Protein AF-A0A3B8JLQ3-F1 (afdb_monomer_lite)

pLDDT: mean 95.78, std 5.62, range [58.59, 98.88]

Foldseek 3Di:
DADEEEEAADQEEEEDENAADEYEYEGHHYAYEYEDEQRNAEYEYEQQDPDQHAYEYEYADPQQAPVQWAWEDDDPALKIKIDGPPGRYIYIFHNLRVDPRHRGTHQWYQGNVRDIDGSVRSVVRYD

Secondary structure (DSSP, 8-state):
--B--EEE--SS--EE---SB--EEE--SSS-EEEEETT-BEEEEE----SS---EEEEESTT--GGGEEEEE-TTSS-EEEEETT---EEEETTTTS--SSS-S--EEE-TTS-EEEHHHHHHTB-

Radius of gyration: 13.25 Å; chains: 1; bounding box: 32×30×27 Å

Structure (mmCIF, N/CA/C/O backbone):
data_AF-A0A3B8JLQ3-F1
#
_entry.id   AF-A0A3B8JLQ3-F1
#
loop_
_atom_site.group_PDB
_atom_site.id
_atom_site.type_symbol
_atom_site.label_atom_id
_atom_site.label_alt_id
_atom_site.label_comp_id
_atom_site.label_asym_id
_atom_site.label_entity_id
_atom_site.label_seq_id
_atom_site.pdbx_PDB_ins_code
_atom_site.Cartn_x
_atom_site.Cartn_y
_atom_site.Cartn_z
_atom_site.occupancy
_atom_site.B_iso_or_equiv
_atom_site.auth_seq_id
_atom_site.auth_comp_id
_atom_site.auth_asym_id
_atom_site.auth_atom_id
_atom_site.pdbx_PDB_model_num
ATOM 1 N N . ALA A 1 1 ? -16.615 -14.013 9.165 1.00 58.59 1 ALA A N 1
ATOM 2 C CA . ALA A 1 1 ? -15.764 -13.865 10.362 1.00 58.59 1 ALA A CA 1
ATOM 3 C C . ALA A 1 1 ? -14.479 -13.210 9.894 1.00 58.59 1 ALA A C 1
ATOM 5 O O . ALA A 1 1 ? -14.122 -13.478 8.756 1.00 58.59 1 ALA A O 1
ATOM 6 N N . ALA A 1 2 ? -13.862 -12.345 10.699 1.00 76.12 2 ALA A N 1
ATOM 7 C CA . ALA A 1 2 ? -12.547 -11.806 10.364 1.00 76.12 2 ALA A CA 1
ATOM 8 C C . ALA A 1 2 ? -11.505 -12.932 10.460 1.00 76.12 2 ALA A C 1
ATOM 10 O O . ALA A 1 2 ? -11.547 -13.699 11.431 1.00 76.12 2 ALA A O 1
ATOM 11 N N . THR A 1 3 ? -10.639 -13.053 9.463 1.00 89.62 3 THR A N 1
ATOM 12 C CA . THR A 1 3 ? -9.517 -13.999 9.416 1.00 89.62 3 THR A CA 1
ATOM 13 C C . THR A 1 3 ? -8.221 -13.212 9.279 1.00 89.62 3 THR A C 1
ATOM 15 O O . THR A 1 3 ? -8.238 -12.088 8.810 1.00 89.62 3 THR A O 1
ATOM 18 N N . ASN A 1 4 ? -7.121 -13.763 9.785 1.00 97.06 4 ASN A N 1
ATOM 19 C CA . ASN A 1 4 ? -5.801 -13.166 9.611 1.00 97.06 4 ASN A CA 1
ATOM 20 C C . ASN A 1 4 ? -5.031 -14.110 8.704 1.00 97.06 4 ASN A C 1
ATOM 22 O O . ASN A 1 4 ? -4.629 -15.195 9.141 1.00 97.06 4 ASN A O 1
ATOM 26 N N . ASP A 1 5 ? -4.892 -13.718 7.453 1.00 97.25 5 ASP A N 1
ATOM 27 C CA . ASP A 1 5 ? -4.420 -14.574 6.389 1.00 97.25 5 ASP A CA 1
ATOM 28 C C . ASP A 1 5 ? -2.997 -14.205 5.964 1.00 97.25 5 ASP A C 1
ATOM 30 O O . ASP A 1 5 ? -2.477 -13.110 6.181 1.00 97.25 5 ASP A O 1
ATOM 34 N N . THR A 1 6 ? -2.318 -15.185 5.379 1.00 97.69 6 THR A N 1
ATOM 35 C CA . THR A 1 6 ? -1.039 -14.989 4.701 1.00 97.69 6 THR A CA 1
ATOM 36 C C . THR A 1 6 ? -1.231 -15.443 3.270 1.00 97.69 6 THR A C 1
ATOM 38 O O . THR A 1 6 ? -1.421 -16.635 3.021 1.00 97.69 6 THR A O 1
ATOM 41 N N . LEU A 1 7 ? -1.209 -14.490 2.345 1.00 97.88 7 LEU A N 1
ATOM 42 C CA . LEU A 1 7 ? -1.354 -14.738 0.919 1.00 97.88 7 LEU A CA 1
ATOM 43 C C . LEU A 1 7 ? -0.028 -14.438 0.228 1.00 97.88 7 LEU A C 1
ATOM 45 O O . LEU A 1 7 ? 0.613 -13.423 0.490 1.00 97.88 7 LEU A O 1
ATOM 49 N N . THR A 1 8 ? 0.386 -15.342 -0.648 1.00 97.56 8 THR A N 1
ATOM 50 C CA . THR A 1 8 ? 1.569 -15.177 -1.489 1.00 97.56 8 THR A CA 1
ATOM 51 C C . THR A 1 8 ? 1.137 -15.414 -2.922 1.00 97.56 8 THR A C 1
ATOM 53 O O . THR A 1 8 ? 0.545 -16.460 -3.209 1.00 97.56 8 THR A O 1
ATOM 56 N N . GLY A 1 9 ? 1.387 -14.435 -3.783 1.00 96.19 9 GLY A N 1
ATOM 57 C CA . GLY A 1 9 ? 1.174 -14.549 -5.212 1.00 96.19 9 GLY A CA 1
ATOM 58 C C . GLY A 1 9 ? 2.244 -15.414 -5.868 1.00 96.19 9 GLY A C 1
ATOM 59 O O . GLY A 1 9 ? 2.828 -16.329 -5.271 1.00 96.19 9 GLY A O 1
ATOM 60 N N . THR A 1 10 ? 2.436 -15.186 -7.152 1.00 96.00 10 THR A N 1
ATOM 61 C CA . THR A 1 10 ? 3.166 -16.068 -8.049 1.00 96.00 10 THR A CA 1
ATOM 62 C C . THR A 1 10 ? 4.306 -15.311 -8.726 1.00 96.00 10 THR A C 1
ATOM 64 O O . THR A 1 10 ? 4.893 -14.400 -8.160 1.00 96.00 10 THR A O 1
ATOM 67 N N . SER A 1 11 ? 4.719 -15.762 -9.910 1.00 95.06 11 SER A N 1
ATOM 68 C CA . SER A 1 11 ? 5.646 -15.020 -10.770 1.00 95.06 11 SER A CA 1
ATOM 69 C C . SER A 1 11 ? 4.929 -14.345 -11.945 1.00 95.06 11 SER A C 1
ATOM 71 O O . SER A 1 11 ? 5.563 -13.996 -12.941 1.00 95.06 11 SER A O 1
ATOM 73 N N . ALA A 1 12 ? 3.600 -14.325 -11.912 1.00 96.19 12 ALA A N 1
ATOM 74 C CA . ALA A 1 12 ? 2.735 -13.657 -12.867 1.00 96.19 1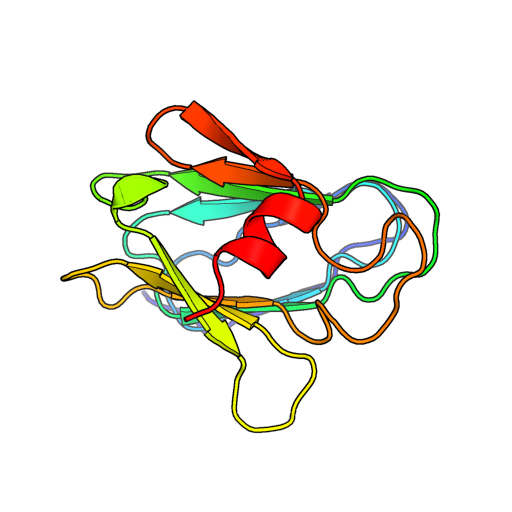2 ALA A CA 1
ATOM 75 C C . ALA A 1 12 ? 1.964 -12.564 -12.125 1.00 96.19 12 ALA A C 1
ATOM 77 O O . ALA A 1 12 ? 1.837 -12.641 -10.917 1.00 96.19 12 ALA A O 1
ATOM 78 N N . GLY A 1 13 ? 1.405 -11.597 -12.857 1.00 97.25 13 GLY A N 1
ATOM 79 C CA . GLY A 1 13 ? 0.602 -10.551 -12.227 1.00 97.25 13 GLY A CA 1
ATOM 80 C C . GLY A 1 13 ? -0.667 -11.109 -11.582 1.00 97.25 13 GLY A C 1
ATOM 81 O O . GLY A 1 13 ? -1.526 -11.674 -12.275 1.00 97.25 13 GLY A O 1
ATOM 82 N N . ASP A 1 14 ? -0.782 -10.921 -10.276 1.00 98.31 14 ASP A N 1
ATOM 83 C CA . ASP A 1 14 ? -1.847 -11.423 -9.428 1.00 98.31 14 ASP A CA 1
ATOM 84 C C . ASP A 1 14 ? -2.817 -10.314 -8.998 1.00 98.31 14 ASP A C 1
ATOM 86 O O . ASP A 1 14 ? -2.541 -9.116 -9.014 1.00 98.31 14 ASP A O 1
ATOM 90 N N . THR A 1 15 ? -4.032 -10.711 -8.620 1.00 98.44 15 THR A N 1
ATOM 91 C CA . THR A 1 15 ? -4.965 -9.827 -7.912 1.00 98.44 15 THR A CA 1
ATOM 92 C C . THR A 1 15 ? -5.177 -10.377 -6.516 1.00 98.44 15 THR A C 1
ATOM 94 O O . THR A 1 15 ? -5.764 -11.448 -6.357 1.00 98.44 15 THR A O 1
ATOM 97 N N . ILE A 1 16 ? -4.724 -9.631 -5.513 1.00 98.44 16 ILE A N 1
ATOM 98 C CA . ILE A 1 16 ? -4.649 -10.086 -4.127 1.00 98.44 16 ILE A CA 1
ATOM 99 C C . ILE A 1 16 ? -5.621 -9.272 -3.272 1.00 98.44 16 ILE A C 1
ATOM 101 O O . ILE A 1 16 ? -5.651 -8.039 -3.317 1.00 98.44 16 ILE A O 1
ATOM 105 N N . VAL A 1 17 ? -6.452 -9.981 -2.508 1.00 98.25 17 VAL A N 1
ATOM 106 C CA . VAL A 1 17 ? -7.446 -9.410 -1.592 1.00 98.25 17 VAL A CA 1
ATOM 107 C C . VAL A 1 17 ? -7.381 -10.207 -0.294 1.00 98.25 17 VAL A C 1
ATOM 109 O O . VAL A 1 17 ? -7.721 -11.389 -0.310 1.00 98.25 17 VAL A O 1
ATOM 112 N N . GLY A 1 18 ? -6.929 -9.580 0.795 1.00 97.50 18 GLY A N 1
ATOM 113 C CA . GLY A 1 18 ? -6.888 -10.204 2.125 1.00 97.50 18 GLY A CA 1
ATOM 114 C C . GLY A 1 18 ? -8.291 -10.415 2.692 1.00 97.50 18 GLY A C 1
ATOM 115 O O . GLY A 1 18 ? -8.687 -11.531 3.020 1.00 97.50 18 GLY A O 1
ATOM 116 N N . GLY A 1 19 ? -9.114 -9.367 2.621 1.00 97.62 19 GLY A N 1
ATOM 117 C CA . GLY A 1 19 ? -10.473 -9.381 3.143 1.00 97.62 19 GLY A CA 1
ATOM 118 C C . GLY A 1 19 ? -10.512 -8.741 4.522 1.00 97.62 19 GLY A C 1
ATOM 119 O O . GLY A 1 19 ? -9.841 -7.753 4.755 1.00 97.62 19 GLY A O 1
ATOM 120 N N . VAL A 1 20 ? -11.365 -9.243 5.417 1.00 97.62 20 VAL A N 1
ATOM 121 C CA . VAL A 1 20 ? -11.505 -8.649 6.754 1.00 97.62 20 VAL A CA 1
ATOM 122 C C . VAL A 1 20 ? -10.538 -9.304 7.728 1.00 97.62 20 VAL A C 1
ATOM 124 O O . VAL A 1 20 ? -10.734 -10.471 8.067 1.00 97.62 20 VAL A O 1
ATOM 127 N N . GLY A 1 21 ? -9.657 -8.505 8.320 1.00 97.69 21 GLY A N 1
ATOM 128 C CA . GLY A 1 21 ? -8.829 -8.871 9.455 1.00 97.69 21 GLY A CA 1
ATOM 129 C C . GLY A 1 21 ? -7.494 -8.140 9.476 1.00 97.69 21 GLY A C 1
ATOM 130 O O . GLY A 1 21 ? -7.429 -6.912 9.499 1.00 97.69 21 GLY A O 1
ATOM 131 N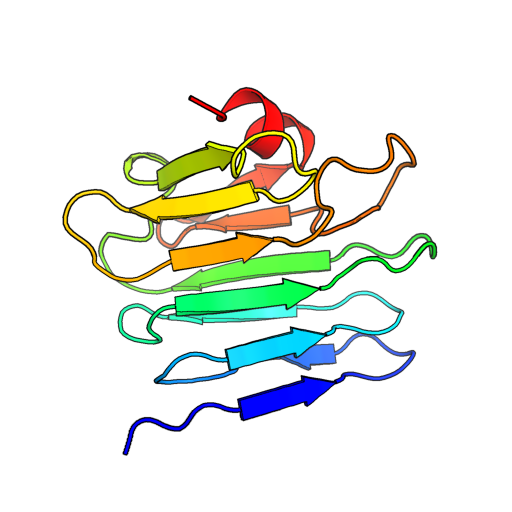 N . THR A 1 22 ? -6.424 -8.898 9.658 1.00 98.19 22 THR A N 1
ATOM 132 C CA . THR A 1 22 ? -5.054 -8.380 9.665 1.00 98.19 22 THR A CA 1
ATOM 133 C C . THR A 1 22 ? -4.227 -9.335 8.840 1.00 98.19 22 THR A C 1
ATOM 135 O O . THR A 1 22 ? -3.796 -10.377 9.348 1.00 98.19 22 THR A O 1
ATOM 138 N N . ASP A 1 23 ? -4.054 -8.980 7.573 1.00 98.69 23 ASP A N 1
ATOM 139 C CA . ASP A 1 23 ? -3.503 -9.875 6.571 1.00 98.69 23 ASP A CA 1
ATOM 140 C C . ASP A 1 23 ? -2.070 -9.497 6.204 1.00 98.69 23 ASP A C 1
ATOM 142 O O . ASP A 1 23 ? -1.664 -8.333 6.242 1.00 98.69 23 ASP A O 1
ATOM 146 N N . TYR A 1 24 ? -1.284 -10.504 5.837 1.00 98.62 24 TYR A N 1
ATOM 147 C CA . TYR A 1 24 ? 0.017 -10.318 5.208 1.00 98.62 24 TYR A CA 1
ATOM 148 C C . TYR A 1 24 ? -0.062 -10.780 3.754 1.00 98.62 24 TYR A C 1
ATOM 150 O O . TYR A 1 24 ? -0.344 -11.949 3.475 1.00 98.62 24 TYR A O 1
ATOM 158 N N . LEU A 1 25 ? 0.182 -9.856 2.830 1.00 98.69 25 LEU A N 1
ATOM 159 C CA . LEU A 1 25 ? 0.000 -10.030 1.396 1.00 98.69 25 LEU A CA 1
ATOM 160 C C . LEU A 1 25 ? 1.345 -9.833 0.696 1.00 98.69 25 LEU A C 1
ATOM 162 O O . LEU A 1 25 ? 1.904 -8.742 0.725 1.00 98.69 25 LEU A O 1
ATOM 166 N N . ASN A 1 26 ? 1.865 -10.881 0.070 1.00 98.06 26 ASN A N 1
ATOM 167 C CA . ASN A 1 26 ? 3.095 -10.832 -0.715 1.00 98.06 26 ASN A CA 1
ATOM 168 C C . ASN A 1 26 ? 2.759 -11.046 -2.194 1.00 98.06 26 ASN A C 1
ATOM 170 O O . ASN A 1 26 ? 2.146 -12.064 -2.518 1.00 98.06 26 ASN A O 1
ATOM 174 N N . GLY A 1 27 ? 3.133 -10.101 -3.052 1.00 96.75 27 GLY A N 1
ATOM 175 C CA . GLY A 1 27 ? 2.842 -10.129 -4.491 1.00 96.75 27 GLY A CA 1
ATOM 176 C C . GLY A 1 27 ? 3.585 -11.242 -5.211 1.00 96.75 27 GLY A C 1
ATOM 177 O O . GLY A 1 27 ? 2.998 -12.078 -5.892 1.00 96.75 27 GLY A O 1
ATOM 178 N N . GLY A 1 28 ? 4.870 -11.367 -4.902 1.00 95.81 28 GLY A N 1
ATOM 179 C CA . GLY A 1 28 ? 5.761 -12.254 -5.623 1.00 95.81 28 GLY A CA 1
ATOM 180 C C . GLY A 1 28 ? 6.458 -11.466 -6.716 1.00 95.81 28 GLY A C 1
ATOM 181 O O . GLY A 1 28 ? 7.160 -10.518 -6.401 1.00 95.81 28 GLY A O 1
ATOM 182 N N . ALA A 1 29 ? 6.371 -11.910 -7.962 1.00 94.69 29 ALA A N 1
ATOM 183 C CA . ALA A 1 29 ? 6.937 -11.204 -9.104 1.00 94.69 29 ALA A CA 1
ATOM 184 C C . ALA A 1 29 ? 5.874 -11.011 -10.183 1.00 94.69 29 ALA A C 1
ATOM 186 O O . ALA A 1 29 ? 4.997 -11.858 -10.351 1.00 94.69 29 ALA A O 1
ATOM 187 N N . GLY A 1 30 ? 6.056 -10.000 -11.028 1.00 96.12 30 GLY A N 1
ATOM 188 C CA . GLY A 1 30 ? 5.056 -9.613 -12.020 1.00 96.12 30 GLY A CA 1
ATOM 189 C C . GLY A 1 30 ? 4.131 -8.513 -11.505 1.00 96.12 30 GLY A C 1
ATOM 190 O O . GLY A 1 30 ? 4.208 -8.126 -10.361 1.00 96.12 30 GLY A O 1
ATOM 191 N N . ALA A 1 31 ? 3.293 -7.977 -12.401 1.00 96.88 31 ALA A N 1
ATOM 192 C CA . ALA A 1 31 ? 2.503 -6.779 -12.114 1.00 96.88 31 ALA A CA 1
ATOM 193 C C . ALA A 1 31 ? 1.266 -7.103 -11.265 1.00 96.88 31 ALA A C 1
ATOM 195 O O . ALA A 1 31 ? 0.222 -7.494 -11.807 1.00 96.88 31 ALA A O 1
ATOM 196 N N . ASP A 1 32 ? 1.385 -6.911 -9.962 1.00 98.25 32 ASP A N 1
ATOM 197 C CA . ASP A 1 32 ? 0.409 -7.276 -8.955 1.00 98.25 32 ASP A CA 1
ATOM 198 C C . ASP A 1 32 ? -0.579 -6.146 -8.653 1.00 98.25 32 ASP A C 1
ATOM 200 O O . ASP A 1 32 ? -0.335 -4.946 -8.793 1.00 98.25 32 ASP A O 1
ATOM 204 N N . THR A 1 33 ? -1.793 -6.530 -8.267 1.00 98.62 33 THR A N 1
ATOM 205 C CA . THR A 1 33 ? -2.850 -5.604 -7.860 1.00 98.62 33 THR A CA 1
ATOM 206 C C . THR A 1 33 ? -3.433 -6.015 -6.518 1.00 98.62 33 THR A C 1
ATOM 208 O O . THR A 1 33 ? -4.232 -6.948 -6.422 1.00 98.62 33 THR A O 1
ATOM 211 N N . TYR A 1 34 ? -3.129 -5.237 -5.490 1.00 98.81 34 TYR A N 1
ATOM 212 C CA . TYR A 1 34 ? -3.739 -5.334 -4.173 1.00 98.81 34 TYR A CA 1
ATOM 213 C C . TYR A 1 34 ? -5.026 -4.522 -4.134 1.00 98.81 34 TYR A C 1
ATOM 215 O O . TYR A 1 34 ? -5.059 -3.352 -4.534 1.00 98.81 34 TYR A O 1
ATOM 223 N N . ARG A 1 35 ? -6.107 -5.113 -3.624 1.00 98.75 35 ARG A N 1
ATOM 224 C CA . ARG A 1 35 ? -7.362 -4.389 -3.383 1.00 98.75 35 ARG A CA 1
ATOM 225 C C . ARG A 1 35 ? -7.661 -4.358 -1.899 1.00 98.75 35 ARG A C 1
ATOM 227 O O . ARG A 1 35 ? -7.781 -5.405 -1.276 1.00 98.75 35 ARG A O 1
ATOM 234 N N . PHE A 1 36 ? -7.862 -3.151 -1.391 1.00 98.88 36 PHE A N 1
ATOM 235 C CA . PHE A 1 36 ? -8.204 -2.890 -0.006 1.00 98.88 36 PHE A CA 1
ATOM 236 C C . PHE A 1 36 ? -9.540 -2.151 0.062 1.00 98.88 36 PHE A C 1
ATOM 238 O O . PHE A 1 36 ? -9.726 -1.101 -0.565 1.00 98.88 36 PHE A O 1
ATOM 245 N N . ASN A 1 37 ? -10.491 -2.681 0.820 1.00 98.56 37 ASN A N 1
ATOM 246 C CA . ASN A 1 37 ? -11.805 -2.089 1.018 1.00 98.56 37 ASN A CA 1
ATOM 247 C C . ASN A 1 37 ? -11.936 -1.487 2.415 1.00 98.56 37 ASN A C 1
ATOM 249 O O . ASN A 1 37 ? -11.304 -1.902 3.380 1.00 98.56 37 ASN A O 1
ATOM 253 N N . ARG A 1 38 ? -12.829 -0.508 2.551 1.00 98.31 38 ARG A N 1
ATOM 254 C CA . ARG A 1 38 ? -13.220 -0.007 3.869 1.00 98.31 38 ARG A CA 1
ATOM 255 C C . ARG A 1 38 ? -13.759 -1.157 4.726 1.00 98.31 38 ARG A C 1
ATOM 257 O O . ARG A 1 38 ? -14.763 -1.768 4.361 1.00 98.31 38 ARG A O 1
ATOM 264 N N . GLY A 1 39 ? -13.181 -1.326 5.909 1.00 97.94 39 GLY A N 1
ATOM 265 C CA . GLY A 1 39 ? -13.509 -2.377 6.864 1.00 97.94 39 GLY A CA 1
ATOM 266 C C . GLY A 1 39 ? -12.663 -3.642 6.731 1.00 97.94 39 GLY A C 1
ATOM 267 O O . GLY A 1 39 ? -12.906 -4.565 7.507 1.00 97.94 39 GLY A O 1
ATOM 268 N N . ASP A 1 40 ? -11.698 -3.681 5.807 1.00 98.25 40 ASP A N 1
ATOM 269 C CA . ASP A 1 40 ? -10.771 -4.811 5.656 1.00 98.25 40 ASP A CA 1
ATOM 270 C C . ASP A 1 40 ? -9.790 -4.899 6.840 1.00 98.25 40 ASP A C 1
ATOM 272 O O . ASP A 1 40 ? -9.356 -5.981 7.203 1.00 98.25 40 ASP A O 1
ATOM 276 N N . GLY A 1 41 ? -9.573 -3.807 7.581 1.00 98.12 41 GLY A N 1
ATOM 277 C CA . GLY A 1 41 ? 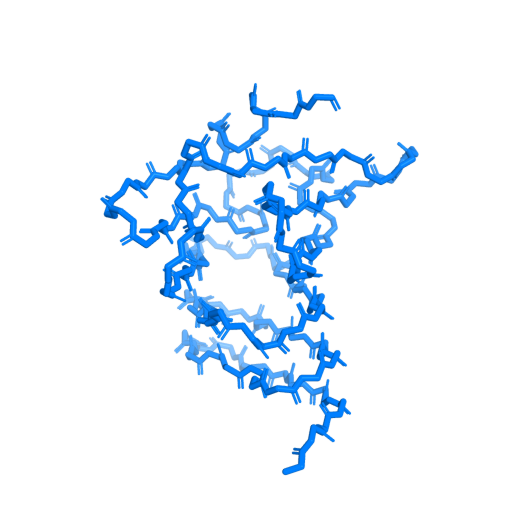-8.781 -3.821 8.809 1.00 98.12 41 GLY A CA 1
ATOM 278 C C . GLY A 1 41 ? -7.363 -3.307 8.595 1.00 98.12 41 GLY A C 1
ATOM 279 O O . GLY A 1 41 ? -7.191 -2.171 8.162 1.00 98.12 41 GLY A O 1
ATOM 280 N N . GLN A 1 42 ? -6.350 -4.058 9.016 1.00 98.56 42 GLN A N 1
ATOM 281 C CA . GLN A 1 42 ? -4.967 -3.563 9.078 1.00 98.56 42 GLN A CA 1
ATOM 282 C C . GLN A 1 42 ? -4.029 -4.535 8.375 1.00 98.56 42 GLN A C 1
ATOM 284 O O . GLN A 1 42 ? -3.590 -5.507 8.984 1.00 98.56 42 GLN A O 1
ATOM 289 N N . ASP A 1 43 ? -3.689 -4.245 7.126 1.00 98.75 43 ASP A N 1
ATOM 290 C CA . ASP A 1 43 ? -2.945 -5.183 6.289 1.00 98.75 43 ASP A CA 1
ATOM 291 C C . ASP A 1 43 ? -1.490 -4.770 6.111 1.00 98.75 43 ASP A C 1
ATOM 293 O O . ASP A 1 43 ? -1.116 -3.600 6.214 1.00 98.75 43 ASP A O 1
ATOM 297 N N . THR A 1 44 ? -0.648 -5.755 5.829 1.00 98.81 44 THR A N 1
ATOM 298 C CA . THR A 1 44 ? 0.766 -5.583 5.504 1.00 98.81 44 THR A CA 1
ATOM 299 C C . THR A 1 44 ? 1.024 -6.129 4.110 1.00 98.81 44 THR A C 1
ATOM 301 O O . THR A 1 44 ? 0.768 -7.300 3.850 1.00 98.81 44 THR A O 1
ATOM 304 N N . LEU A 1 45 ? 1.545 -5.289 3.224 1.00 98.62 45 LEU A N 1
ATOM 305 C CA . LEU A 1 45 ? 1.883 -5.630 1.849 1.00 98.62 45 LEU A CA 1
ATOM 306 C C . LEU A 1 45 ? 3.405 -5.696 1.693 1.00 98.62 45 LEU A C 1
ATOM 308 O O . LEU A 1 45 ? 4.138 -4.823 2.172 1.00 98.62 45 LEU A O 1
ATOM 312 N N . ASP A 1 46 ? 3.876 -6.734 1.017 1.00 97.06 46 ASP A N 1
ATOM 313 C CA . ASP A 1 46 ? 5.277 -6.957 0.677 1.00 97.06 46 ASP A CA 1
ATOM 314 C C . ASP A 1 46 ? 5.412 -7.161 -0.827 1.00 97.06 46 ASP A C 1
ATOM 316 O O . ASP A 1 46 ? 5.217 -8.266 -1.335 1.00 97.06 46 ASP A O 1
ATOM 320 N N . ASP A 1 47 ? 5.753 -6.066 -1.506 1.00 93.19 47 ASP A N 1
ATOM 321 C CA . ASP A 1 47 ? 6.071 -6.052 -2.931 1.00 93.19 47 ASP A CA 1
ATOM 322 C C . ASP A 1 47 ? 7.539 -5.680 -3.166 1.00 93.19 47 ASP A C 1
ATOM 324 O O . ASP A 1 47 ? 7.908 -4.703 -3.810 1.00 93.19 47 ASP A O 1
ATOM 328 N N . SER A 1 48 ? 8.427 -6.415 -2.499 1.00 86.69 48 SER A N 1
ATOM 329 C CA . SER A 1 48 ? 9.868 -6.164 -2.556 1.00 86.69 48 SER A CA 1
ATOM 330 C C . SER A 1 48 ? 10.572 -6.866 -3.725 1.00 86.69 48 SER A C 1
ATOM 332 O O . SER A 1 48 ? 11.799 -7.051 -3.675 1.00 86.69 48 SER A O 1
ATOM 334 N N . SER A 1 49 ? 9.824 -7.251 -4.771 1.00 87.75 49 SER A N 1
ATOM 335 C CA . SER A 1 49 ? 10.404 -7.763 -6.013 1.00 87.75 49 SER A CA 1
ATOM 336 C C . SER A 1 49 ? 11.353 -6.739 -6.635 1.00 87.75 49 SER A C 1
ATOM 338 O O . SER A 1 49 ? 11.343 -5.548 -6.337 1.00 87.75 49 SER A O 1
ATOM 340 N N . THR A 1 50 ? 12.251 -7.227 -7.483 1.00 84.62 50 THR A N 1
ATOM 341 C CA . THR A 1 50 ? 13.217 -6.383 -8.210 1.00 84.62 50 THR A CA 1
ATOM 342 C C . THR A 1 50 ? 13.047 -6.490 -9.719 1.00 84.62 50 THR A C 1
ATOM 344 O O . THR A 1 50 ? 13.929 -6.080 -10.478 1.00 84.62 50 THR A O 1
ATOM 347 N N . ASP A 1 51 ? 11.944 -7.092 -10.161 1.00 88.25 51 ASP A N 1
ATOM 348 C CA . ASP A 1 51 ? 11.575 -7.080 -11.564 1.00 88.25 51 ASP A CA 1
ATOM 349 C C . ASP A 1 51 ? 10.984 -5.716 -11.967 1.00 88.25 51 ASP A C 1
ATOM 351 O O . ASP A 1 51 ? 10.739 -4.853 -11.137 1.00 88.25 51 ASP A O 1
ATOM 355 N N . ALA A 1 52 ? 10.856 -5.471 -13.271 1.00 85.94 52 ALA A N 1
ATOM 356 C CA . ALA A 1 52 ? 10.446 -4.166 -13.793 1.00 85.94 52 ALA A CA 1
ATOM 357 C C . ALA A 1 52 ? 8.923 -4.040 -13.984 1.00 85.94 52 ALA A C 1
ATOM 359 O O . ALA A 1 52 ? 8.487 -3.248 -14.827 1.00 85.94 52 ALA A O 1
ATOM 360 N N . SER A 1 53 ? 8.121 -4.843 -13.287 1.00 92.00 53 SER A N 1
ATOM 361 C CA . SER A 1 53 ? 6.663 -4.739 -13.316 1.00 92.00 53 SER A CA 1
ATOM 362 C C . SER A 1 53 ? 6.160 -3.485 -12.592 1.00 92.00 53 SER A C 1
ATOM 364 O O . SER A 1 53 ? 6.945 -2.605 -12.253 1.00 92.00 53 SER A O 1
ATOM 366 N N . ILE A 1 54 ? 4.842 -3.297 -12.577 1.00 93.81 54 ILE A N 1
ATOM 367 C CA . ILE A 1 54 ? 4.195 -2.102 -12.032 1.00 93.81 54 ILE A CA 1
ATOM 368 C C . ILE A 1 54 ? 3.060 -2.595 -11.155 1.00 93.81 54 ILE A C 1
ATOM 370 O O . ILE A 1 54 ? 2.034 -3.053 -11.674 1.00 93.81 54 ILE A O 1
ATOM 374 N N . ASP A 1 55 ? 3.243 -2.434 -9.860 1.00 97.19 55 ASP A N 1
ATOM 375 C CA . ASP A 1 55 ? 2.371 -2.928 -8.820 1.00 97.19 55 ASP A CA 1
ATOM 376 C C . ASP A 1 55 ? 1.425 -1.833 -8.354 1.00 97.19 55 ASP A C 1
ATOM 378 O O . ASP A 1 55 ? 1.694 -0.619 -8.389 1.00 97.19 55 ASP A O 1
ATOM 382 N N . LYS A 1 56 ? 0.226 -2.264 -7.972 1.00 98.12 56 LYS A N 1
ATOM 383 C CA . LYS A 1 56 ? -0.882 -1.354 -7.717 1.00 98.12 56 LYS A CA 1
ATOM 384 C C . LYS A 1 56 ? -1.603 -1.672 -6.426 1.00 98.12 56 LYS A C 1
ATOM 386 O O . LYS A 1 56 ? -2.093 -2.777 -6.228 1.00 98.12 56 LYS A O 1
ATOM 391 N N . LEU A 1 57 ? -1.816 -0.645 -5.614 1.00 98.81 57 LEU A N 1
ATOM 392 C CA . LEU A 1 57 ? -2.754 -0.667 -4.500 1.00 98.81 57 LEU A CA 1
ATOM 393 C C . LEU A 1 57 ? -4.022 0.109 -4.866 1.00 98.81 57 LEU A C 1
ATOM 395 O O . LEU A 1 57 ? -3.967 1.273 -5.261 1.00 98.81 57 LEU A O 1
ATOM 399 N N . ILE A 1 58 ? -5.181 -0.530 -4.728 1.00 98.88 58 ILE A N 1
ATOM 400 C CA . ILE A 1 58 ? -6.491 0.070 -4.996 1.00 98.88 58 ILE A CA 1
ATOM 401 C C . ILE A 1 58 ? -7.303 0.123 -3.708 1.00 98.88 58 ILE A C 1
ATOM 403 O O . ILE A 1 58 ? -7.723 -0.910 -3.188 1.00 98.88 58 ILE A O 1
ATOM 407 N N . PHE A 1 59 ? -7.618 1.333 -3.258 1.00 98.88 59 PHE A N 1
ATOM 408 C CA . PHE A 1 59 ? -8.519 1.584 -2.143 1.00 98.88 59 PHE A CA 1
ATOM 409 C C . PHE A 1 59 ? -9.964 1.776 -2.613 1.00 98.88 59 PHE A C 1
ATOM 411 O O . PHE A 1 59 ? -10.255 2.589 -3.491 1.00 98.88 59 PHE A O 1
ATOM 418 N N . SER A 1 60 ? -10.904 1.068 -1.988 1.00 98.69 60 SER A N 1
ATOM 419 C CA . SER A 1 60 ? -12.339 1.149 -2.282 1.00 98.69 60 SER A CA 1
ATOM 420 C C . SER A 1 60 ? -13.168 1.414 -1.025 1.00 98.69 60 SER A C 1
ATOM 422 O O . SER A 1 60 ? -12.963 0.816 0.023 1.00 98.69 60 SER A O 1
ATOM 424 N N . GLY A 1 61 ? -14.160 2.299 -1.125 1.00 98.31 61 GLY A N 1
ATOM 425 C CA . GLY A 1 61 ? -15.075 2.611 -0.023 1.00 98.31 61 GLY A CA 1
ATOM 426 C C . GLY A 1 61 ? -14.908 4.012 0.570 1.00 98.31 61 GLY A C 1
ATOM 427 O O . GLY A 1 61 ? -13.925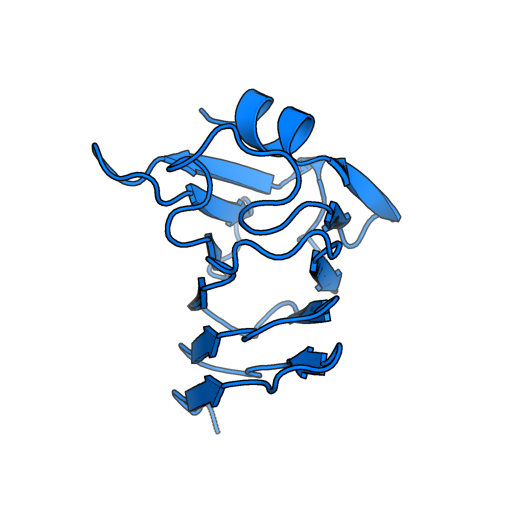 4.725 0.347 1.00 98.31 61 GLY A O 1
ATOM 428 N N . THR A 1 62 ? -15.939 4.445 1.297 1.00 98.19 62 THR A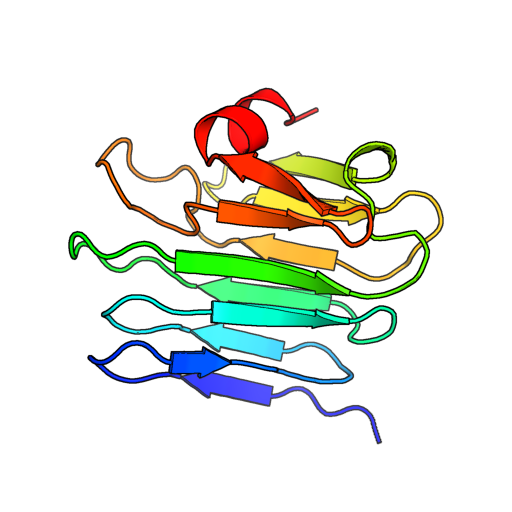 N 1
ATOM 429 C CA . THR A 1 62 ? -16.075 5.824 1.780 1.00 98.19 62 THR A CA 1
ATOM 430 C C . THR A 1 62 ? -14.917 6.224 2.695 1.00 98.19 62 THR A C 1
ATOM 432 O O . THR A 1 62 ? -14.577 5.512 3.636 1.00 98.19 62 THR A O 1
ATOM 435 N N . GLY A 1 63 ? -14.328 7.391 2.438 1.00 98.06 63 GLY A N 1
ATOM 436 C CA . GLY A 1 63 ? -13.273 7.964 3.274 1.00 98.06 63 GLY A CA 1
ATOM 437 C C . GLY A 1 63 ? -11.861 7.433 3.006 1.00 98.06 63 GLY A C 1
ATOM 438 O O . GLY A 1 63 ? -10.915 8.048 3.493 1.00 98.06 63 GLY A O 1
ATOM 439 N N . LEU A 1 64 ? -11.691 6.393 2.178 1.00 98.75 64 LEU A N 1
ATOM 440 C CA . LEU A 1 64 ? -10.378 5.954 1.677 1.00 98.75 64 LEU A CA 1
ATOM 441 C C . LEU A 1 64 ? -9.906 6.805 0.479 1.00 98.75 64 LEU A C 1
ATOM 443 O O . LEU A 1 64 ? -9.534 6.306 -0.582 1.00 98.75 64 LEU A O 1
ATOM 447 N N . THR A 1 65 ? -10.011 8.124 0.625 1.00 98.81 65 THR A N 1
ATOM 448 C CA . THR A 1 65 ? -9.740 9.116 -0.425 1.00 98.81 65 THR A CA 1
ATOM 449 C C . THR A 1 65 ? -8.345 9.705 -0.272 1.00 98.81 65 THR A C 1
ATOM 451 O O . THR A 1 65 ? -7.895 9.875 0.861 1.00 98.81 65 THR A O 1
ATOM 454 N N . SER A 1 66 ? -7.726 10.159 -1.364 1.00 98.69 66 SER A N 1
ATOM 455 C CA . SER A 1 66 ? -6.390 10.780 -1.329 1.00 98.69 66 SER A CA 1
ATOM 456 C C . SER A 1 66 ? -6.282 11.972 -0.370 1.00 98.69 66 SER A C 1
ATOM 458 O O . SER A 1 66 ? -5.273 12.148 0.297 1.00 98.69 66 SER A O 1
ATOM 460 N N . THR A 1 67 ? -7.343 12.773 -0.236 1.00 98.38 67 THR A N 1
ATOM 461 C CA . THR A 1 67 ? -7.382 13.941 0.663 1.00 98.38 67 THR A CA 1
ATOM 462 C C . THR A 1 67 ? -7.570 13.591 2.139 1.00 98.38 67 THR A C 1
ATOM 464 O O . THR A 1 67 ? -7.462 14.472 2.984 1.00 98.38 67 THR A O 1
ATOM 467 N N . ASN A 1 68 ? -7.903 12.337 2.451 1.00 98.62 68 ASN A N 1
ATOM 468 C CA . ASN A 1 68 ? -8.052 11.838 3.821 1.00 98.62 68 ASN A CA 1
ATOM 469 C C . ASN A 1 68 ? -6.913 10.883 4.211 1.00 98.62 68 ASN A C 1
ATOM 471 O O . ASN A 1 68 ? -6.875 10.421 5.350 1.00 98.62 68 ASN A O 1
ATOM 475 N N . ALA A 1 69 ? -6.029 10.558 3.263 1.00 98.75 69 ALA A N 1
ATOM 476 C CA . ALA A 1 69 ? -4.892 9.683 3.473 1.00 98.75 69 ALA A CA 1
ATOM 477 C C . ALA A 1 69 ? -3.824 10.388 4.317 1.00 98.75 69 ALA A C 1
ATOM 479 O O . ALA A 1 69 ? -3.526 11.566 4.119 1.00 98.75 69 ALA A O 1
ATOM 480 N N . ILE A 1 70 ? -3.246 9.644 5.250 1.00 98.81 70 ILE A N 1
ATOM 481 C CA . ILE A 1 70 ? -2.155 10.059 6.123 1.00 98.81 70 ILE A CA 1
ATOM 482 C C . ILE A 1 70 ? -1.049 9.029 5.934 1.00 98.81 70 ILE A C 1
ATOM 484 O O . ILE A 1 70 ? -1.248 7.850 6.243 1.00 98.81 70 ILE A O 1
ATOM 488 N N . VAL A 1 71 ? 0.094 9.476 5.418 1.00 98.75 71 VAL A N 1
ATOM 489 C CA . VAL A 1 71 ? 1.251 8.621 5.141 1.00 98.75 71 VAL A CA 1
ATOM 490 C C . VAL A 1 71 ? 2.318 8.891 6.189 1.00 98.75 71 VAL A C 1
ATOM 492 O O . VAL A 1 71 ? 2.747 10.029 6.352 1.00 98.75 71 VAL A O 1
ATOM 495 N N . THR A 1 72 ? 2.764 7.859 6.894 1.00 98.50 72 THR A N 1
ATOM 496 C CA . THR A 1 72 ? 3.829 7.976 7.896 1.00 98.50 72 THR A CA 1
ATOM 497 C C . THR A 1 72 ? 4.914 6.943 7.646 1.00 98.50 72 THR A C 1
ATOM 499 O O . THR A 1 72 ? 4.651 5.826 7.201 1.00 98.50 72 THR A O 1
ATOM 502 N N . ARG A 1 73 ? 6.162 7.305 7.948 1.00 98.12 73 ARG A N 1
ATOM 503 C CA . ARG A 1 73 ? 7.260 6.336 7.991 1.00 98.12 73 ARG A CA 1
ATOM 504 C C . ARG A 1 73 ? 7.289 5.663 9.358 1.00 98.12 73 ARG A C 1
ATOM 506 O O . ARG A 1 73 ? 7.255 6.345 10.385 1.00 98.12 73 ARG A O 1
ATOM 513 N N . ILE A 1 74 ? 7.392 4.336 9.393 1.00 97.69 74 ILE A N 1
ATOM 514 C CA . ILE A 1 74 ? 7.422 3.599 10.661 1.00 97.69 74 ILE A CA 1
ATOM 515 C C . ILE A 1 74 ? 8.828 3.684 11.270 1.00 97.69 74 ILE A C 1
ATOM 517 O O . ILE A 1 74 ? 9.750 2.967 10.876 1.00 97.69 74 ILE A O 1
ATOM 521 N N . GLY A 1 75 ? 9.005 4.564 12.259 1.00 95.00 75 GLY A N 1
ATOM 522 C CA . GLY A 1 75 ? 10.277 4.737 12.966 1.00 95.00 75 GLY A CA 1
ATOM 523 C C . GLY A 1 75 ? 11.437 5.059 12.014 1.00 95.00 75 GLY A C 1
ATOM 524 O O . GLY A 1 75 ? 11.343 5.962 11.188 1.00 95.00 75 GLY A O 1
ATOM 525 N N . SER A 1 76 ? 12.541 4.314 12.123 1.00 94.50 76 SER A N 1
ATOM 526 C CA . SER A 1 76 ? 13.690 4.415 11.207 1.00 94.50 76 SER A CA 1
ATOM 527 C C . SER A 1 76 ? 13.696 3.348 10.104 1.00 94.50 76 SER A C 1
ATOM 529 O O . SER A 1 76 ? 14.720 3.179 9.441 1.00 94.50 76 SER A O 1
ATOM 531 N N . SER A 1 77 ? 12.602 2.597 9.938 1.00 96.38 77 SER A N 1
ATOM 532 C CA . SER A 1 77 ? 12.487 1.543 8.923 1.00 96.38 77 SER A CA 1
ATOM 533 C C . SER A 1 77 ? 12.314 2.119 7.512 1.00 96.38 77 SER A C 1
ATOM 535 O O . SER A 1 77 ? 12.208 3.334 7.323 1.00 96.38 77 SER A O 1
ATOM 537 N N . SER A 1 78 ? 12.276 1.226 6.524 1.00 96.56 78 SER A N 1
ATOM 538 C CA . SER A 1 78 ? 11.886 1.552 5.152 1.00 96.56 78 SER A CA 1
ATOM 539 C C . SER A 1 78 ? 10.393 1.335 4.886 1.00 96.56 78 SER A C 1
ATOM 541 O O . SER A 1 78 ? 9.982 1.409 3.732 1.00 96.56 78 SER A O 1
ATOM 543 N N . ASP A 1 79 ? 9.597 1.093 5.928 1.00 98.12 79 ASP A N 1
ATOM 544 C CA . ASP A 1 79 ? 8.174 0.792 5.810 1.00 98.12 79 ASP A CA 1
ATOM 545 C C . ASP A 1 79 ? 7.355 2.087 5.870 1.00 98.12 79 ASP A C 1
ATOM 547 O O . ASP A 1 79 ? 7.624 2.981 6.690 1.00 98.12 79 ASP A O 1
ATOM 551 N N . LEU A 1 80 ? 6.343 2.182 5.008 1.00 98.31 80 LEU A N 1
ATOM 552 C CA . LEU A 1 80 ? 5.374 3.275 5.005 1.00 98.31 80 LEU A CA 1
ATOM 553 C C . LEU A 1 80 ? 4.007 2.755 5.433 1.00 98.31 80 LEU A C 1
ATOM 555 O O . LEU A 1 80 ? 3.542 1.741 4.928 1.00 98.31 80 LEU A O 1
ATOM 559 N N . GLN A 1 81 ? 3.334 3.472 6.324 1.00 98.75 81 GLN A N 1
ATOM 560 C CA . GLN A 1 81 ? 1.946 3.207 6.672 1.00 98.75 81 GLN A CA 1
ATOM 561 C C . GLN A 1 81 ? 1.042 4.237 5.997 1.00 98.75 81 GLN A C 1
ATOM 563 O O . GLN A 1 81 ? 1.238 5.441 6.159 1.00 98.75 81 GLN A O 1
ATOM 568 N N . ILE A 1 82 ? 0.019 3.760 5.293 1.00 98.81 82 ILE A N 1
ATOM 569 C CA . ILE A 1 82 ? -1.102 4.559 4.803 1.00 98.81 82 ILE A CA 1
ATOM 570 C C . ILE A 1 82 ? -2.282 4.314 5.743 1.00 98.81 82 ILE A C 1
ATOM 572 O O . ILE A 1 82 ? -2.753 3.190 5.905 1.00 98.81 82 ILE A O 1
ATOM 576 N N . SER A 1 83 ? -2.761 5.377 6.377 1.00 98.81 83 SER A N 1
ATOM 577 C CA . SER A 1 83 ? -3.962 5.379 7.217 1.00 98.81 83 SER A CA 1
ATOM 578 C C . SER A 1 83 ? -4.914 6.481 6.766 1.00 98.81 83 SER A C 1
ATOM 580 O O . SER A 1 83 ? -4.568 7.278 5.892 1.00 98.81 83 SER A O 1
ATOM 582 N N . PHE A 1 84 ? -6.118 6.541 7.336 1.00 98.75 84 PHE A N 1
ATOM 583 C CA . PHE A 1 84 ? -7.108 7.537 6.934 1.00 98.75 84 PHE A CA 1
ATOM 584 C C . PHE A 1 84 ? -7.773 8.210 8.135 1.00 98.75 84 PHE A C 1
ATOM 586 O O . PHE A 1 84 ? -8.122 7.566 9.125 1.00 98.75 84 PHE A O 1
ATOM 593 N N . GLY A 1 85 ? -7.985 9.525 8.049 1.00 98.31 85 GLY A N 1
ATOM 594 C CA . GLY A 1 85 ? -8.582 10.311 9.129 1.00 98.31 85 GLY A CA 1
ATOM 595 C C . GLY A 1 85 ? -9.947 9.766 9.568 1.00 98.31 85 GLY A C 1
ATOM 596 O O . GLY A 1 85 ? -10.861 9.627 8.753 1.00 98.31 85 GLY A O 1
ATOM 597 N N . GLY A 1 86 ? -10.088 9.461 10.864 1.00 97.81 86 GLY A N 1
ATOM 598 C CA . GLY A 1 86 ? -11.328 8.937 11.455 1.00 97.81 86 GLY A CA 1
ATOM 599 C C . GLY A 1 86 ? -11.656 7.484 11.085 1.00 97.81 86 GLY A C 1
ATOM 600 O O . GLY A 1 86 ? -12.802 7.061 11.240 1.00 97.81 86 GLY A O 1
ATOM 601 N N . ILE A 1 87 ? -10.685 6.731 10.566 1.00 98.44 87 ILE A N 1
ATOM 602 C CA . ILE A 1 87 ? -10.849 5.358 10.084 1.00 98.44 87 ILE A CA 1
ATOM 603 C C . ILE A 1 87 ? -9.769 4.495 10.740 1.00 98.44 87 ILE A C 1
ATOM 605 O O . ILE A 1 87 ? -8.623 4.915 10.854 1.00 98.44 87 ILE A O 1
ATOM 609 N N . THR A 1 88 ? -10.151 3.312 11.218 1.00 98.06 88 THR A N 1
ATOM 610 C CA . THR A 1 88 ? -9.233 2.364 11.876 1.00 98.06 88 THR A CA 1
ATOM 611 C C . THR A 1 88 ? -8.412 1.545 10.892 1.00 98.06 88 THR A C 1
ATOM 613 O O . THR A 1 88 ? -7.416 0.951 11.285 1.00 98.06 88 THR A O 1
ATOM 616 N N . ASP A 1 89 ? -8.858 1.506 9.642 1.00 98.56 89 ASP A N 1
ATOM 617 C CA . ASP A 1 89 ? -8.222 0.764 8.570 1.00 98.56 89 ASP A CA 1
ATOM 618 C C . ASP A 1 89 ? -6.849 1.350 8.211 1.00 98.56 89 ASP A C 1
ATOM 620 O O . ASP A 1 89 ? -6.676 2.577 8.154 1.00 98.56 89 ASP A O 1
ATOM 624 N N . SER A 1 90 ? -5.887 0.480 7.918 1.00 98.75 90 SER A N 1
ATOM 625 C CA . SER A 1 90 ? -4.562 0.878 7.451 1.00 98.75 90 SER A CA 1
ATOM 626 C C . SER A 1 90 ? -3.911 -0.181 6.569 1.00 98.75 90 SER A C 1
ATOM 628 O O . SER A 1 90 ? -4.249 -1.360 6.611 1.00 98.75 90 SER A O 1
ATOM 630 N N . VAL A 1 91 ? -2.937 0.270 5.784 1.00 98.81 91 VAL A N 1
ATOM 631 C CA . VAL A 1 91 ? -2.035 -0.585 5.014 1.00 98.81 91 VAL A CA 1
ATOM 632 C C . VAL A 1 91 ? -0.601 -0.204 5.352 1.00 98.81 91 VAL A C 1
ATOM 634 O O . VAL A 1 91 ? -0.237 0.971 5.283 1.00 98.81 91 VAL A O 1
ATOM 637 N N . VAL A 1 92 ? 0.222 -1.187 5.698 1.00 98.81 92 VAL A N 1
ATOM 638 C CA . VAL A 1 92 ? 1.677 -1.050 5.785 1.00 98.81 92 VAL A CA 1
ATOM 639 C C . VAL A 1 92 ? 2.289 -1.573 4.494 1.00 98.81 92 VAL A C 1
ATOM 641 O O . VAL A 1 92 ? 2.138 -2.742 4.166 1.00 98.81 92 VAL A O 1
ATOM 644 N N . LEU A 1 93 ? 3.007 -0.716 3.778 1.00 98.38 93 LEU A N 1
ATOM 645 C CA . LEU A 1 93 ? 3.853 -1.078 2.649 1.00 98.38 93 LEU A CA 1
ATOM 646 C C . LEU A 1 93 ? 5.260 -1.348 3.181 1.00 98.38 93 LEU A C 1
ATOM 648 O O . LEU A 1 93 ? 5.979 -0.421 3.577 1.00 98.38 93 LEU A O 1
ATOM 652 N N . THR A 1 94 ? 5.638 -2.619 3.247 1.00 97.88 94 THR A N 1
ATOM 653 C CA . THR A 1 94 ? 6.952 -3.011 3.763 1.00 97.88 94 THR A CA 1
ATOM 654 C C . THR A 1 94 ? 8.043 -2.658 2.768 1.00 97.88 94 THR A C 1
ATOM 656 O O . THR A 1 94 ? 7.865 -2.749 1.558 1.00 97.88 94 THR A O 1
ATOM 659 N N . ARG A 1 95 ? 9.186 -2.207 3.287 1.00 95.88 95 ARG A N 1
ATOM 660 C CA . ARG A 1 95 ? 10.368 -1.807 2.517 1.00 95.88 95 ARG A CA 1
ATOM 661 C C . ARG A 1 95 ? 10.136 -0.742 1.442 1.00 95.88 95 ARG A C 1
ATOM 663 O O . ARG A 1 95 ? 11.106 -0.407 0.785 1.00 95.88 95 ARG A O 1
ATOM 670 N N . GLN A 1 96 ? 8.962 -0.130 1.320 1.00 95.81 96 GLN A N 1
ATOM 671 C CA . GLN A 1 96 ? 8.591 0.789 0.235 1.00 95.81 96 GLN A CA 1
ATOM 672 C C . GLN A 1 96 ? 9.641 1.860 -0.116 1.00 95.81 96 GLN A C 1
ATOM 674 O O . GLN A 1 96 ? 9.746 2.264 -1.261 1.00 95.81 96 GLN A O 1
ATOM 679 N N . VAL A 1 97 ? 10.433 2.328 0.855 1.00 94.44 97 VAL A N 1
ATOM 680 C CA . VAL A 1 97 ? 11.521 3.307 0.642 1.00 94.44 97 VAL A CA 1
ATOM 681 C C . VAL A 1 97 ? 12.902 2.733 0.986 1.00 94.44 97 VAL A C 1
ATOM 683 O O . VAL A 1 97 ? 13.731 3.380 1.635 1.00 94.44 97 VAL A O 1
ATOM 686 N N . PHE A 1 98 ? 13.128 1.463 0.654 1.00 92.75 98 PHE A N 1
ATOM 687 C CA . PHE A 1 98 ? 14.394 0.747 0.841 1.00 92.75 98 PHE A CA 1
ATOM 688 C C . PHE A 1 98 ? 15.350 0.949 -0.334 1.00 92.75 98 PHE A C 1
ATOM 690 O O . PHE A 1 98 ? 16.556 1.083 -0.122 1.00 92.75 98 PHE A O 1
ATOM 697 N N . SER A 1 99 ? 14.818 0.990 -1.555 1.00 87.00 99 SER A N 1
ATOM 698 C CA . SER A 1 99 ? 15.582 1.161 -2.787 1.00 87.00 99 SER A CA 1
ATOM 699 C C . SER A 1 99 ? 15.098 2.383 -3.562 1.00 87.00 99 SER A C 1
ATOM 701 O O . SER A 1 99 ? 13.935 2.744 -3.478 1.00 87.00 99 SER A O 1
ATOM 703 N N . ASN A 1 100 ? 15.999 2.992 -4.337 1.00 80.94 100 ASN A N 1
ATOM 704 C CA . ASN A 1 100 ? 15.655 4.011 -5.338 1.00 80.94 100 ASN A CA 1
ATOM 705 C C . ASN A 1 100 ? 15.616 3.417 -6.759 1.00 80.94 100 ASN A C 1
ATOM 707 O O . ASN A 1 100 ? 15.624 4.165 -7.740 1.00 80.94 100 ASN A O 1
ATOM 711 N N . SER A 1 101 ? 15.701 2.088 -6.886 1.00 81.06 101 SER A N 1
ATOM 712 C CA . SER A 1 101 ? 15.451 1.411 -8.158 1.00 81.06 101 SER A CA 1
ATOM 713 C C . SER A 1 101 ? 14.072 1.810 -8.661 1.00 81.06 101 SER A C 1
ATOM 715 O O . SER A 1 101 ? 13.135 1.861 -7.875 1.00 81.06 101 SER A O 1
ATOM 717 N N . ALA A 1 102 ? 13.952 2.076 -9.961 1.00 75.69 102 ALA A N 1
ATOM 718 C CA . ALA A 1 102 ? 12.631 2.182 -10.558 1.00 75.69 102 ALA A CA 1
ATOM 719 C C . ALA A 1 102 ? 11.885 0.860 -10.336 1.00 75.69 102 ALA A C 1
ATOM 721 O O . ALA A 1 102 ? 12.495 -0.195 -10.526 1.00 75.69 102 ALA A O 1
ATOM 722 N N . ASN A 1 103 ? 10.603 0.961 -9.993 1.00 82.00 103 ASN A N 1
ATOM 723 C CA . ASN A 1 103 ? 9.693 -0.161 -9.789 1.00 82.00 103 ASN A CA 1
ATOM 724 C C . ASN A 1 103 ? 10.090 -1.040 -8.589 1.00 82.00 103 ASN A C 1
ATOM 726 O O . ASN A 1 103 ? 10.486 -2.192 -8.752 1.00 82.00 103 ASN A O 1
ATOM 730 N N . TYR A 1 104 ? 10.124 -0.448 -7.395 1.00 88.44 104 TYR A N 1
ATOM 731 C CA . TYR A 1 104 ? 10.345 -1.177 -6.151 1.00 88.44 104 TYR A CA 1
ATOM 732 C C . TYR A 1 104 ? 9.244 -0.829 -5.148 1.00 88.44 104 TYR A C 1
ATOM 734 O O . TYR A 1 104 ? 9.062 0.342 -4.804 1.00 88.44 104 TYR A O 1
ATOM 742 N N . GLY A 1 105 ? 8.586 -1.843 -4.588 1.00 92.94 105 GLY A N 1
ATOM 743 C CA . GLY A 1 105 ? 7.401 -1.634 -3.764 1.00 92.94 105 GLY A CA 1
ATOM 744 C C . GLY A 1 105 ? 6.161 -1.458 -4.636 1.00 92.94 105 GLY A C 1
ATOM 745 O O . GLY A 1 105 ? 6.052 -2.038 -5.698 1.00 92.94 105 GLY A O 1
ATOM 746 N N . VAL A 1 106 ? 5.203 -0.657 -4.171 1.00 95.94 106 VAL A N 1
ATOM 747 C CA . VAL A 1 106 ? 3.992 -0.336 -4.939 1.00 95.94 106 VAL A CA 1
ATOM 748 C C . VAL A 1 106 ? 4.166 0.976 -5.708 1.00 95.94 106 VAL A C 1
ATOM 750 O O . VAL A 1 106 ? 4.343 2.039 -5.102 1.00 95.94 106 VAL A O 1
ATOM 753 N N . GLU A 1 107 ? 4.026 0.944 -7.034 1.00 95.69 107 GLU A N 1
ATOM 754 C CA . GLU A 1 107 ? 4.253 2.108 -7.906 1.00 95.69 107 GLU A CA 1
ATOM 755 C C . GLU A 1 107 ? 3.022 3.002 -8.069 1.00 95.69 107 GLU A C 1
ATOM 757 O O . GLU A 1 107 ? 3.150 4.202 -8.356 1.00 95.69 107 GLU A O 1
ATOM 762 N N . SER A 1 108 ? 1.821 2.433 -7.930 1.00 97.31 108 SER A N 1
ATOM 763 C CA . SER A 1 108 ? 0.563 3.144 -8.154 1.00 97.31 108 SER A CA 1
ATOM 764 C C . SER A 1 108 ? -0.449 2.918 -7.039 1.00 97.31 108 SER A C 1
ATOM 766 O O . SER A 1 108 ? -0.800 1.791 -6.705 1.00 97.31 108 SER A O 1
ATOM 768 N N . ILE A 1 109 ? -0.985 4.014 -6.500 1.00 98.69 109 ILE A N 1
ATOM 769 C CA . ILE A 1 109 ? -1.998 3.982 -5.447 1.00 98.69 109 ILE A CA 1
ATOM 770 C C . ILE A 1 109 ? -3.251 4.685 -5.953 1.00 98.69 109 ILE A C 1
ATOM 772 O O . ILE A 1 109 ? -3.279 5.909 -6.080 1.00 98.69 109 ILE A O 1
ATOM 776 N N . GLU A 1 110 ? -4.295 3.918 -6.247 1.00 98.88 110 GLU A N 1
ATOM 777 C CA . GLU A 1 110 ? -5.607 4.440 -6.624 1.00 98.88 110 GLU A CA 1
ATOM 778 C C . GLU A 1 110 ? -6.496 4.568 -5.387 1.00 98.88 110 GLU A C 1
ATOM 780 O O . GLU A 1 110 ? -6.777 3.590 -4.698 1.00 98.88 110 GLU A O 1
ATOM 785 N N . PHE A 1 111 ? -6.963 5.782 -5.115 1.00 98.88 111 PHE A N 1
ATOM 786 C CA . PHE A 1 111 ? -7.856 6.080 -4.001 1.00 98.88 111 PHE A CA 1
ATOM 787 C C . PHE A 1 111 ? -9.328 5.997 -4.407 1.00 98.88 111 PHE A C 1
ATOM 789 O O . PHE A 1 111 ? -9.680 6.147 -5.577 1.00 98.88 111 PHE A O 1
ATOM 796 N N . SER A 1 112 ? -10.230 5.880 -3.429 1.00 98.69 112 SER A N 1
ATOM 797 C CA . SER A 1 112 ? -11.663 5.692 -3.700 1.00 98.69 112 SER A CA 1
ATOM 798 C C . SER A 1 112 ? -12.365 6.896 -4.343 1.00 98.69 112 SER A C 1
ATOM 800 O O . SER A 1 112 ? -13.490 6.773 -4.825 1.00 98.69 112 SER A O 1
ATOM 802 N N . ASN A 1 113 ? -11.709 8.062 -4.382 1.00 98.56 113 ASN A N 1
ATOM 803 C CA . ASN A 1 113 ? -12.146 9.244 -5.131 1.00 98.56 113 ASN A CA 1
ATOM 804 C C . ASN A 1 113 ? -11.599 9.300 -6.574 1.00 98.56 113 ASN A C 1
ATOM 806 O O . ASN A 1 113 ? -11.767 10.323 -7.236 1.00 98.56 113 ASN A O 1
ATOM 810 N N . GLY A 1 114 ? -10.936 8.244 -7.055 1.00 98.38 114 GLY A N 1
ATOM 811 C CA . GLY A 1 114 ? -10.372 8.146 -8.406 1.00 98.38 114 GLY A CA 1
ATOM 812 C C . GLY A 1 114 ? -9.052 8.894 -8.605 1.00 98.38 114 GLY A C 1
ATOM 813 O O . GLY A 1 114 ? -8.528 8.928 -9.716 1.00 98.38 114 GLY A O 1
ATOM 814 N N . VAL A 1 115 ? -8.500 9.508 -7.553 1.00 98.75 115 VAL A N 1
ATOM 815 C CA . VAL A 1 115 ? -7.153 10.088 -7.603 1.00 98.75 115 VAL A CA 1
ATOM 816 C C . VAL A 1 115 ? -6.135 8.958 -7.557 1.00 98.75 115 VAL A C 1
ATOM 818 O O . VAL A 1 115 ? -6.259 8.050 -6.740 1.00 98.75 115 VAL A O 1
ATOM 821 N N . ILE A 1 116 ? -5.114 9.048 -8.406 1.00 98.69 116 ILE A N 1
ATOM 822 C CA . ILE A 1 116 ? -4.000 8.104 -8.437 1.00 98.69 116 ILE A CA 1
ATOM 823 C C . ILE A 1 116 ? -2.737 8.835 -7.992 1.00 98.69 116 ILE A C 1
ATOM 825 O O . ILE A 1 116 ? -2.433 9.912 -8.512 1.00 98.69 116 ILE A O 1
ATOM 829 N N . TRP A 1 117 ? -2.020 8.258 -7.032 1.00 98.31 117 TRP A N 1
ATOM 830 C CA . TRP A 1 117 ? -0.662 8.661 -6.684 1.00 98.31 117 TRP A CA 1
ATOM 831 C C . TRP A 1 117 ? 0.358 7.745 -7.347 1.00 98.31 117 TRP A C 1
ATOM 833 O O . TRP A 1 117 ? 0.163 6.532 -7.418 1.00 98.31 117 TRP A O 1
ATOM 843 N N . THR A 1 118 ? 1.449 8.343 -7.814 1.00 95.81 118 THR A N 1
ATOM 844 C CA . THR A 1 118 ? 2.694 7.630 -8.106 1.00 95.81 118 THR A CA 1
ATOM 845 C C . THR A 1 118 ? 3.474 7.381 -6.818 1.00 95.81 118 THR A C 1
ATOM 847 O O . THR A 1 118 ? 3.265 8.074 -5.819 1.00 95.81 118 THR A O 1
ATOM 850 N N . GLU A 1 119 ? 4.446 6.476 -6.864 1.00 92.25 119 GLU A N 1
ATOM 851 C CA . GLU A 1 119 ? 5.424 6.274 -5.788 1.00 92.25 119 GLU A CA 1
ATOM 852 C C . GLU A 1 119 ? 6.045 7.601 -5.301 1.00 92.25 119 GLU A C 1
ATOM 854 O O . GLU A 1 119 ? 6.060 7.908 -4.110 1.00 92.25 119 GL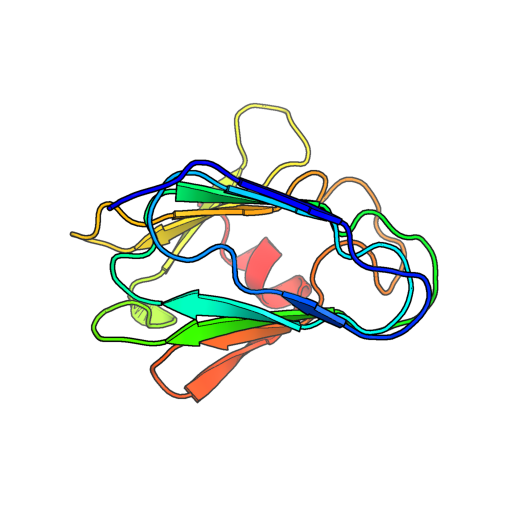U A O 1
ATOM 859 N N . ALA A 1 120 ? 6.471 8.470 -6.225 1.00 93.38 120 ALA A N 1
ATOM 860 C CA . ALA A 1 120 ? 7.042 9.769 -5.870 1.00 93.38 120 ALA A CA 1
ATOM 861 C C . ALA A 1 120 ? 6.046 10.673 -5.117 1.00 93.38 120 ALA A C 1
ATOM 863 O O . ALA A 1 120 ? 6.435 11.431 -4.228 1.00 93.38 120 ALA A O 1
ATOM 864 N N . GLN A 1 121 ? 4.757 10.622 -5.464 1.00 97.12 121 GLN A N 1
ATOM 865 C CA . GLN A 1 121 ? 3.720 11.369 -4.748 1.00 97.12 121 GLN A CA 1
ATOM 866 C C . GLN A 1 121 ? 3.447 10.772 -3.367 1.00 97.12 121 GLN A C 1
ATOM 868 O O . GLN A 1 121 ? 3.287 11.541 -2.421 1.00 97.12 121 GLN A O 1
ATOM 873 N N . LEU A 1 122 ? 3.460 9.442 -3.236 1.00 96.75 122 LEU A N 1
ATOM 874 C CA . LEU A 1 122 ? 3.368 8.755 -1.947 1.00 96.75 122 LEU A CA 1
ATOM 875 C C . LEU A 1 122 ? 4.503 9.187 -1.009 1.00 96.75 122 LEU A C 1
ATOM 877 O O . LEU A 1 122 ? 4.244 9.585 0.124 1.00 96.75 122 LEU A O 1
ATOM 881 N N . VAL A 1 123 ? 5.750 9.173 -1.488 1.00 94.44 123 VAL A N 1
ATOM 882 C CA . VAL A 1 123 ? 6.925 9.568 -0.692 1.00 94.44 123 VAL A CA 1
ATOM 883 C C . VAL A 1 123 ? 6.866 11.046 -0.295 1.00 94.44 123 VAL A C 1
ATOM 885 O O . VAL A 1 123 ? 7.169 11.394 0.844 1.00 94.44 123 VAL A O 1
ATOM 888 N N . ASN A 1 124 ? 6.423 11.927 -1.195 1.00 96.75 124 ASN A N 1
ATOM 889 C CA . ASN A 1 124 ? 6.258 13.352 -0.887 1.00 96.75 124 ASN A CA 1
ATOM 890 C C . ASN A 1 124 ? 5.103 13.645 0.090 1.00 96.75 124 ASN A C 1
ATOM 892 O O . ASN A 1 124 ? 5.038 14.750 0.626 1.00 96.75 124 ASN A O 1
ATOM 896 N N . ALA A 1 125 ? 4.191 12.693 0.304 1.00 97.25 125 ALA A N 1
ATOM 897 C CA . ALA A 1 125 ? 3.060 12.825 1.219 1.00 97.25 125 ALA A CA 1
ATOM 898 C C . ALA A 1 125 ? 3.379 12.389 2.661 1.00 97.25 125 ALA A C 1
ATOM 900 O O . ALA A 1 125 ? 2.506 12.501 3.522 1.00 97.25 125 ALA A O 1
ATOM 901 N N . ILE A 1 126 ? 4.594 11.892 2.928 1.00 97.25 126 ILE A N 1
ATOM 902 C CA . ILE A 1 126 ? 5.021 11.488 4.273 1.00 97.25 126 ILE A CA 1
ATOM 903 C C . ILE A 1 126 ? 5.013 12.708 5.206 1.00 97.25 126 ILE A C 1
ATOM 905 O O . ILE A 1 126 ? 5.610 13.740 4.887 1.00 97.25 126 ILE A O 1
ATOM 909 N N . VAL A 1 127 ? 4.364 12.565 6.366 1.00 94.88 127 VAL A N 1
ATOM 910 C CA . VAL A 1 127 ? 4.295 13.581 7.435 1.00 94.88 127 VAL A CA 1
ATOM 911 C C . VAL A 1 127 ? 5.060 13.191 8.692 1.00 94.88 127 VAL A C 1
ATOM 913 O O . VAL A 1 127 ? 5.240 11.975 8.943 1.00 94.88 127 VAL A O 1
#

Sequence (127 aa):
AATNDTLTGTSAGDTIVGGVGTDYLNGGAGADTYRFNRGDGQDTLDDSSTDASIDKLIFSGTGLTSTNAIVTRIGSSSDLQISFGGITDSVVLTRQVFSNSANYGVESIEFSNGVIWTEAQLVNAIV